Protein AF-A0A3B8SVK3-F1 (afdb_monomer_lite)

Foldseek 3Di:
DPPPPLPFAQALPHGPTHSAVHDPVVLVVQDQDDQPCVVVWRKGWRQDPQCVVLLVVCVVPVDLSSLLSVLVVVVVVDDPQAQEEAAAPPDPSSVSNQVSNCVVPVSHYYDPDDDPPGWYWYWAFPVNPDPPRTIIMITID

Secondary structure (DSSP, 8-state):
--------EE-TTT--EESSSS-HHHHHT---------TTT-EEEE--HHHHHHHHHHHHH--GGGTHHHHHHHGGGS-TT--EEE--TT-HHHHHHHHHHHHH-TT-EEESS--TTS-EEEEEEESTT-TTS-EEEEEE-

Radius of gyration: 16.01 Å; chains: 1; bounding box: 40×37×44 Å

Structure (mmCIF, N/CA/C/O backbone):
data_AF-A0A3B8SVK3-F1
#
_entry.id   AF-A0A3B8SVK3-F1
#
loop_
_atom_site.group_PDB
_atom_site.id
_atom_site.type_symbol
_atom_site.label_atom_id
_atom_site.label_alt_id
_atom_site.label_comp_id
_atom_site.label_asym_id
_atom_site.label_entity_id
_atom_site.label_seq_id
_atom_site.pdbx_PDB_ins_code
_atom_site.Cartn_x
_atom_site.Cartn_y
_atom_site.Cartn_z
_atom_site.occupancy
_atom_site.B_iso_or_equiv
_atom_site.auth_seq_id
_atom_site.auth_comp_id
_atom_site.auth_asym_id
_atom_site.auth_atom_id
_atom_site.pdbx_PDB_model_num
ATOM 1 N N . MET A 1 1 ? -20.249 -19.996 25.281 1.00 35.72 1 MET A N 1
ATOM 2 C CA . MET A 1 1 ? -20.249 -19.170 24.050 1.00 35.72 1 MET A CA 1
ATOM 3 C C . MET A 1 1 ? -19.243 -18.038 24.219 1.00 35.72 1 MET A C 1
ATOM 5 O O . MET A 1 1 ? -19.399 -17.254 25.145 1.00 35.72 1 MET A O 1
ATOM 9 N N . LYS A 1 2 ? -18.183 -17.968 23.399 1.00 35.00 2 LYS A N 1
ATOM 10 C CA . LYS A 1 2 ? -17.253 -16.824 23.416 1.00 35.00 2 LYS A CA 1
ATOM 11 C C . LYS A 1 2 ? -17.974 -15.622 22.805 1.00 35.00 2 LYS A C 1
ATOM 13 O O . LYS A 1 2 ? -18.228 -15.614 21.606 1.00 35.00 2 LYS A O 1
ATOM 18 N N . VAL A 1 3 ? -18.318 -14.633 23.628 1.00 36.94 3 VAL A N 1
ATOM 19 C CA . VAL A 1 3 ? -18.827 -13.338 23.164 1.00 36.94 3 VAL A CA 1
ATOM 20 C C . VAL A 1 3 ? -17.690 -12.656 22.411 1.00 36.94 3 VAL A C 1
ATOM 22 O O . VAL A 1 3 ? -16.780 -12.089 23.011 1.00 36.94 3 VAL A O 1
ATOM 25 N N . THR A 1 4 ? -17.695 -12.751 21.084 1.00 40.62 4 THR A N 1
ATOM 26 C CA . THR A 1 4 ? -16.833 -11.915 20.254 1.00 40.62 4 THR A CA 1
ATOM 27 C C . THR A 1 4 ? -17.388 -10.502 20.385 1.00 40.62 4 THR A C 1
ATOM 29 O O . THR A 1 4 ? -18.374 -10.163 19.735 1.00 40.62 4 THR A O 1
ATOM 32 N N . LYS A 1 5 ? -16.815 -9.679 21.276 1.00 41.06 5 LYS A N 1
ATOM 33 C CA . LYS A 1 5 ? -17.035 -8.230 21.227 1.00 41.06 5 LYS A CA 1
ATOM 34 C C . LYS A 1 5 ? -16.585 -7.792 19.842 1.00 41.06 5 LYS A C 1
ATOM 36 O O . LYS A 1 5 ? -15.394 -7.720 19.553 1.00 41.06 5 LYS A O 1
ATOM 41 N N . LEU A 1 6 ? -17.546 -7.575 18.959 1.00 48.44 6 LEU A N 1
ATOM 42 C CA . LEU A 1 6 ? -17.307 -6.979 17.661 1.00 48.44 6 LEU A CA 1
ATOM 43 C C . LEU A 1 6 ? -17.125 -5.501 17.952 1.00 48.44 6 LEU A C 1
ATOM 45 O O . LEU A 1 6 ? -18.092 -4.748 17.936 1.00 48.44 6 LEU A O 1
ATOM 49 N N . TYR A 1 7 ? -15.904 -5.134 18.341 1.00 58.00 7 TYR A N 1
ATOM 50 C CA . TYR A 1 7 ? -15.512 -3.748 18.531 1.00 58.00 7 TYR A CA 1
ATOM 51 C C . TYR A 1 7 ? -15.813 -3.020 17.224 1.00 58.00 7 TYR A C 1
ATOM 53 O O . TYR A 1 7 ? -15.171 -3.246 16.199 1.00 58.00 7 TYR A O 1
ATOM 61 N N . SER A 1 8 ? -16.895 -2.253 17.245 1.00 69.56 8 SER A N 1
ATOM 62 C CA . SER A 1 8 ? -17.281 -1.388 16.153 1.00 69.56 8 SER A CA 1
ATOM 63 C C . SER A 1 8 ? -16.609 -0.046 16.380 1.00 69.56 8 SER A C 1
ATOM 65 O O . SER A 1 8 ? -16.847 0.596 17.402 1.00 69.56 8 SER A O 1
ATOM 67 N N . GLU A 1 9 ? -15.775 0.357 15.439 1.00 77.06 9 GLU A N 1
ATOM 68 C CA . GLU A 1 9 ? -15.104 1.650 15.428 1.00 77.06 9 GLU A CA 1
ATOM 69 C C . GLU A 1 9 ? -15.759 2.530 14.350 1.00 77.06 9 GLU A C 1
ATOM 71 O O . GLU A 1 9 ? -16.324 2.013 13.377 1.00 77.06 9 GLU A O 1
ATOM 76 N N . PRO A 1 10 ? -15.764 3.861 14.514 1.00 83.44 10 PRO A N 1
ATOM 77 C CA . PRO A 1 10 ? -16.239 4.744 13.462 1.00 83.44 10 PRO A CA 1
ATOM 78 C C . PRO A 1 10 ? -15.304 4.671 12.249 1.00 83.44 10 PRO A C 1
ATOM 80 O O . PRO A 1 10 ? -14.081 4.627 12.378 1.00 83.44 10 PRO A O 1
ATOM 83 N N . CYS A 1 11 ? -15.885 4.670 11.050 1.00 87.00 11 CYS A N 1
ATOM 84 C CA . CYS A 1 11 ? -15.143 4.783 9.799 1.00 87.00 11 CYS A CA 1
ATOM 85 C C . CYS A 1 11 ? -14.317 6.069 9.816 1.00 87.00 11 CYS A C 1
ATOM 87 O O . CYS A 1 11 ? -14.882 7.144 10.015 1.00 87.00 11 CYS A O 1
ATOM 89 N N . ILE A 1 12 ? -13.019 5.986 9.521 1.00 85.88 12 ILE A N 1
ATOM 90 C CA . ILE A 1 12 ? -12.140 7.164 9.593 1.00 85.88 12 ILE A CA 1
ATOM 91 C C . ILE A 1 12 ? -12.567 8.303 8.649 1.00 85.88 12 ILE A C 1
ATOM 93 O O . ILE A 1 12 ? -12.317 9.462 8.955 1.00 85.88 12 ILE A O 1
ATOM 97 N N . GLN A 1 13 ? -13.263 7.983 7.548 1.00 85.50 13 GLN A N 1
ATOM 98 C CA . GLN A 1 13 ? -13.696 8.960 6.543 1.00 85.50 13 GLN A CA 1
ATOM 99 C C . GLN A 1 13 ? -15.088 9.546 6.821 1.00 85.50 13 GLN A C 1
ATOM 101 O O . GLN A 1 13 ? -15.297 10.739 6.643 1.00 85.50 13 GLN A O 1
ATOM 106 N N . CYS A 1 14 ? -16.070 8.713 7.182 1.00 88.19 14 CYS A N 1
ATOM 107 C CA . CYS A 1 14 ? -17.482 9.126 7.258 1.00 88.19 14 CYS A CA 1
ATOM 108 C C . CYS A 1 14 ? -18.129 8.909 8.627 1.00 88.19 14 CYS A C 1
ATOM 110 O O . CYS A 1 14 ? -19.331 9.105 8.762 1.00 88.19 14 CYS A O 1
ATOM 112 N N . GLN A 1 15 ? -17.362 8.456 9.622 1.00 87.19 15 GLN A N 1
ATOM 113 C CA . GLN A 1 15 ? -17.789 8.211 11.006 1.00 87.19 15 GLN A CA 1
ATOM 114 C C . GLN A 1 15 ? -18.890 7.150 11.201 1.00 87.19 15 GLN A C 1
ATOM 116 O O . GLN A 1 15 ? -19.206 6.799 12.335 1.00 87.19 15 GLN A O 1
ATOM 121 N N . ASN A 1 16 ? -19.419 6.552 10.127 1.00 87.06 16 ASN A N 1
ATOM 122 C CA . ASN A 1 16 ? -20.363 5.436 10.219 1.00 87.06 16 ASN A CA 1
ATOM 123 C C . ASN A 1 16 ? -19.766 4.263 11.001 1.00 87.06 16 ASN A C 1
ATOM 125 O O . ASN A 1 16 ? -18.615 3.890 10.778 1.00 87.06 16 ASN A O 1
ATOM 129 N N . THR A 1 17 ? -20.571 3.637 11.857 1.00 87.56 17 THR A N 1
ATOM 130 C CA . THR A 1 17 ? -20.180 2.470 12.654 1.00 87.56 17 THR A CA 1
ATOM 131 C C . THR A 1 17 ? -19.783 1.294 11.758 1.00 87.56 17 THR A C 1
ATOM 133 O O . THR A 1 17 ? -20.552 0.851 10.905 1.00 87.56 17 THR A O 1
ATOM 136 N N . THR A 1 18 ? -18.573 0.768 11.940 1.00 85.50 18 THR A N 1
ATOM 137 C CA . THR A 1 18 ? -18.018 -0.312 11.112 1.00 85.50 18 THR A CA 1
ATOM 138 C C . THR A 1 18 ? -17.084 -1.204 11.933 1.00 85.50 18 THR A C 1
ATOM 140 O O . THR A 1 18 ? -16.569 -0.819 12.973 1.00 85.50 18 THR A O 1
ATOM 143 N N . ARG A 1 19 ? -16.864 -2.445 11.487 1.00 84.62 19 ARG A N 1
ATOM 144 C CA . ARG A 1 19 ? -15.871 -3.365 12.088 1.00 84.62 19 ARG A CA 1
ATOM 145 C C . ARG A 1 19 ? -14.484 -3.242 11.446 1.00 84.62 19 ARG A C 1
ATOM 147 O O . ARG A 1 19 ? -13.564 -3.973 11.796 1.00 84.62 19 ARG A O 1
ATOM 154 N N . GLN A 1 20 ? -14.368 -2.384 10.438 1.00 84.38 20 GLN A N 1
ATOM 155 C CA . GLN A 1 20 ? -13.167 -2.136 9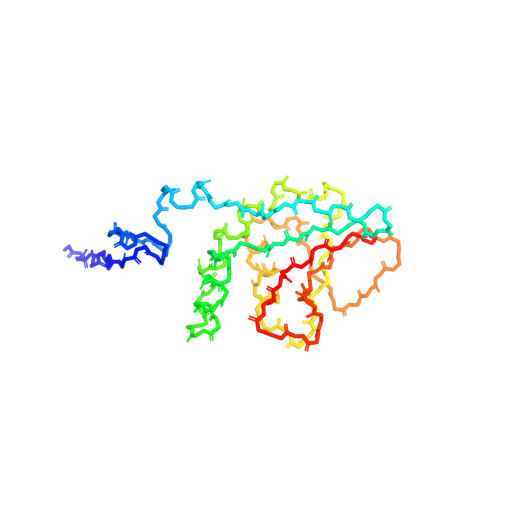.643 1.00 84.38 20 GLN A CA 1
ATOM 156 C C . GLN A 1 20 ? -12.827 -0.651 9.698 1.00 84.38 20 GLN A C 1
ATOM 158 O O . GLN A 1 20 ? -13.735 0.164 9.777 1.00 84.38 20 GLN A O 1
ATOM 163 N N . LEU A 1 21 ? -11.550 -0.300 9.547 1.00 85.88 21 LEU A N 1
ATOM 164 C CA . LEU A 1 21 ? -11.081 1.093 9.536 1.00 85.88 21 LEU A CA 1
ATOM 165 C C . LEU A 1 21 ? -11.824 1.995 8.532 1.00 85.88 21 LEU A C 1
ATOM 167 O O . LEU A 1 21 ? -12.126 3.150 8.825 1.00 85.88 21 LEU A O 1
ATOM 171 N N . LEU A 1 22 ? -12.151 1.452 7.357 1.00 87.00 22 LEU A N 1
ATOM 172 C CA . LEU A 1 22 ? -13.059 2.072 6.398 1.00 87.00 22 LEU A CA 1
ATOM 173 C C . LEU A 1 22 ? -14.324 1.234 6.281 1.00 87.00 22 LEU A C 1
ATOM 175 O O . LEU A 1 22 ? -14.256 0.012 6.138 1.00 87.00 22 LEU A O 1
ATOM 179 N N . CYS A 1 23 ? -15.483 1.889 6.280 1.00 87.62 23 CYS A N 1
ATOM 180 C CA . CYS A 1 23 ? -16.727 1.217 5.934 1.00 87.62 23 CYS A CA 1
ATOM 181 C C . CYS A 1 23 ? -16.703 0.768 4.463 1.00 87.62 23 CYS A C 1
ATOM 183 O O . CYS A 1 23 ? -15.942 1.287 3.638 1.00 87.62 23 CYS A O 1
ATOM 185 N N . HIS A 1 24 ? -17.574 -0.182 4.120 1.00 86.12 24 HIS A N 1
ATOM 186 C CA . HIS A 1 24 ? -17.648 -0.749 2.772 1.00 86.12 24 HIS A CA 1
ATOM 187 C C . HIS A 1 24 ? -17.794 0.326 1.678 1.00 86.12 24 HIS A C 1
ATOM 189 O O . HIS A 1 24 ? -17.113 0.263 0.654 1.00 86.12 24 HIS A O 1
ATOM 195 N N . LEU A 1 25 ? -18.620 1.352 1.921 1.00 86.81 25 LEU A N 1
ATOM 196 C CA . LEU A 1 25 ? -18.836 2.448 0.975 1.00 86.81 25 LEU A CA 1
ATOM 197 C C . LEU A 1 25 ? -17.579 3.305 0.793 1.00 86.81 25 LEU A C 1
ATOM 199 O O . LEU A 1 25 ? -17.156 3.509 -0.342 1.00 86.81 25 LEU A O 1
ATOM 203 N N . CYS A 1 26 ? -16.943 3.767 1.872 1.00 86.12 26 CYS A N 1
ATOM 204 C CA . CYS A 1 26 ? -15.728 4.585 1.773 1.00 86.12 26 CYS A CA 1
ATOM 205 C C . CYS A 1 26 ? -14.568 3.815 1.139 1.00 86.12 26 CYS A C 1
ATOM 207 O O . CYS A 1 26 ? -13.825 4.374 0.343 1.00 86.12 26 CYS A O 1
ATOM 209 N N . ARG A 1 27 ? -14.449 2.511 1.411 1.00 84.56 27 ARG A N 1
ATOM 210 C CA . ARG A 1 27 ? -13.459 1.650 0.752 1.00 84.56 27 ARG A CA 1
ATOM 211 C C . ARG A 1 27 ? -13.720 1.509 -0.750 1.00 84.56 27 ARG A C 1
ATOM 213 O O . ARG A 1 27 ? -12.776 1.516 -1.538 1.00 84.56 27 ARG A O 1
ATOM 220 N N . ARG A 1 28 ? -14.985 1.399 -1.172 1.00 82.50 28 ARG A N 1
ATOM 221 C CA . ARG A 1 28 ? -15.346 1.332 -2.598 1.00 82.50 28 ARG A CA 1
ATOM 222 C C . ARG A 1 28 ? -14.983 2.628 -3.323 1.00 82.50 28 ARG A C 1
ATOM 224 O O . ARG A 1 28 ? -14.352 2.551 -4.377 1.00 82.50 28 ARG A O 1
ATOM 231 N N . HIS A 1 29 ? -15.306 3.768 -2.715 1.00 81.75 29 HIS A N 1
ATOM 232 C CA . HIS A 1 29 ? -15.026 5.112 -3.231 1.00 81.75 29 HIS A CA 1
ATOM 233 C C . HIS A 1 29 ? -13.598 5.595 -2.966 1.00 81.75 29 HIS A C 1
ATOM 235 O O . HIS A 1 29 ? -13.272 6.721 -3.326 1.00 81.75 29 HIS A O 1
ATOM 241 N N . LEU A 1 30 ? -12.738 4.768 -2.359 1.00 80.62 30 LEU A N 1
ATOM 242 C CA . LEU A 1 30 ? -11.331 5.097 -2.198 1.00 80.62 30 LEU A CA 1
ATOM 243 C C . LEU A 1 30 ? -10.701 5.219 -3.589 1.00 80.62 30 LEU A C 1
ATOM 245 O O . LEU A 1 30 ? -10.451 4.215 -4.264 1.00 80.62 30 LEU A O 1
ATOM 249 N N . GLN A 1 31 ? -10.500 6.464 -4.010 1.00 71.19 31 GLN A N 1
ATOM 250 C CA . GLN A 1 31 ? -9.819 6.821 -5.244 1.00 71.19 31 GLN A CA 1
ATOM 251 C C . GLN A 1 31 ? -8.327 6.915 -4.966 1.00 71.19 31 GLN A C 1
ATOM 253 O O . GLN A 1 31 ? -7.871 7.828 -4.292 1.00 71.19 31 GLN A O 1
ATOM 258 N N . VAL A 1 32 ? -7.547 5.990 -5.491 1.00 65.94 32 VAL A N 1
ATOM 259 C CA . VAL A 1 32 ? -6.129 6.271 -5.717 1.00 65.94 32 VAL A CA 1
ATOM 260 C C . VAL A 1 32 ? -6.091 7.352 -6.811 1.00 65.94 32 VAL A C 1
ATOM 262 O O . VAL A 1 32 ? -6.771 7.184 -7.819 1.00 65.94 32 VAL A O 1
ATOM 265 N N . GLY A 1 33 ? -5.510 8.517 -6.491 1.00 55.41 33 GLY A N 1
ATOM 266 C CA . GLY A 1 33 ? -5.742 9.823 -7.140 1.00 55.41 33 GLY A CA 1
ATOM 267 C C . GLY A 1 33 ? -5.391 9.921 -8.637 1.00 55.41 33 GLY A C 1
ATOM 268 O O . GLY A 1 33 ? -5.094 8.908 -9.265 1.00 55.41 33 GLY A O 1
ATOM 269 N N . PRO A 1 34 ? -5.462 11.129 -9.236 1.00 42.31 34 PRO A N 1
ATOM 270 C CA . PRO A 1 34 ? -5.326 11.304 -10.678 1.00 42.31 34 PRO A CA 1
ATOM 271 C C . PRO A 1 34 ? -3.954 10.808 -11.134 1.00 42.31 34 PRO A C 1
ATOM 273 O O . PRO A 1 34 ? -2.917 11.213 -10.611 1.00 42.31 34 PRO A O 1
ATOM 276 N N . PHE A 1 35 ? -3.966 9.891 -12.096 1.00 47.56 35 PHE A N 1
ATOM 277 C CA . PHE A 1 35 ? -2.765 9.343 -12.699 1.00 47.56 35 PHE A CA 1
ATOM 278 C C . PHE A 1 35 ? -2.088 10.426 -13.545 1.00 47.56 35 PHE A C 1
ATOM 280 O O . PHE A 1 35 ? -2.297 10.485 -14.753 1.00 47.56 35 PHE A O 1
ATOM 287 N N . GLU A 1 36 ? -1.267 11.287 -12.948 1.00 39.28 36 GLU A N 1
ATOM 288 C CA . GLU A 1 36 ? -0.223 11.943 -13.732 1.00 39.28 36 GLU A CA 1
ATOM 289 C C . GLU A 1 36 ? 0.851 10.900 -14.011 1.00 39.28 36 GLU A C 1
ATOM 291 O O . GLU A 1 36 ? 1.840 10.773 -13.292 1.00 39.28 36 GLU A O 1
ATOM 296 N N . ILE A 1 37 ? 0.624 10.127 -15.074 1.00 43.22 37 ILE A N 1
ATOM 297 C CA . ILE A 1 37 ? 1.717 9.469 -15.773 1.00 43.22 37 ILE A CA 1
ATOM 298 C C . ILE A 1 37 ? 2.558 10.619 -16.310 1.00 43.22 37 ILE A C 1
ATOM 300 O O . ILE A 1 37 ? 2.261 11.177 -17.366 1.00 43.22 37 ILE A O 1
ATOM 304 N N . ASN A 1 38 ? 3.580 11.021 -15.560 1.00 40.06 38 ASN A N 1
ATOM 305 C CA . ASN A 1 38 ? 4.598 11.867 -16.142 1.00 40.06 38 ASN A CA 1
ATOM 306 C C . ASN A 1 38 ? 5.188 11.065 -17.308 1.00 40.06 38 ASN A C 1
ATOM 308 O O . ASN A 1 38 ? 5.757 9.988 -17.113 1.00 40.06 38 ASN A O 1
ATOM 312 N N . SER A 1 39 ? 5.005 11.578 -18.522 1.00 40.47 39 SER A N 1
ATOM 313 C CA . SER A 1 39 ? 5.425 10.959 -19.780 1.00 40.47 39 SER A CA 1
ATOM 314 C C . SER A 1 39 ? 6.938 10.727 -19.876 1.00 40.47 39 SER A C 1
ATOM 316 O O . SER A 1 39 ? 7.398 10.128 -20.843 1.00 40.47 39 SER A O 1
ATOM 318 N N . LEU A 1 40 ? 7.711 11.185 -18.886 1.00 46.56 40 LEU A N 1
ATOM 319 C CA . LEU A 1 40 ? 9.151 10.978 -18.770 1.00 46.56 40 LEU A CA 1
ATOM 320 C C . LEU A 1 40 ? 9.562 9.921 -17.720 1.00 46.56 40 LEU A C 1
ATOM 322 O O . LEU A 1 40 ? 10.722 9.520 -17.747 1.00 46.56 40 LEU A O 1
ATOM 326 N N . THR A 1 41 ? 8.684 9.467 -16.803 1.00 47.28 41 THR A N 1
ATOM 327 C CA . THR A 1 41 ? 9.111 8.657 -15.628 1.00 47.28 41 THR A CA 1
ATOM 328 C C . THR A 1 41 ? 8.171 7.540 -15.130 1.00 47.28 41 THR A C 1
ATOM 330 O O . THR A 1 41 ? 8.417 7.018 -14.048 1.00 47.28 41 THR A O 1
ATOM 333 N N . GLU A 1 42 ? 7.135 7.129 -15.877 1.00 54.19 42 GLU A N 1
ATOM 334 C CA . GLU A 1 42 ? 6.245 5.992 -15.518 1.00 54.19 42 GLU A CA 1
ATOM 335 C C . GLU A 1 42 ? 5.816 5.962 -14.026 1.00 54.19 42 GLU A C 1
ATOM 337 O O . GLU A 1 42 ? 5.910 4.942 -13.340 1.00 54.19 42 GLU A O 1
ATOM 342 N N . ALA A 1 43 ? 5.384 7.111 -13.499 1.00 55.69 43 ALA A N 1
ATOM 343 C CA . ALA A 1 43 ? 5.054 7.277 -12.085 1.00 55.69 43 ALA A CA 1
ATOM 344 C C . ALA A 1 43 ? 3.528 7.290 -11.832 1.00 55.69 43 ALA A C 1
ATOM 346 O O . ALA A 1 43 ? 2.788 7.897 -12.606 1.00 55.69 43 ALA A O 1
ATOM 347 N N . TRP A 1 44 ? 3.040 6.678 -10.742 1.00 60.97 44 TRP A N 1
ATOM 348 C CA . TRP A 1 44 ? 1.653 6.833 -10.259 1.00 60.97 44 TRP A CA 1
ATOM 349 C C . TRP A 1 44 ? 1.598 7.479 -8.880 1.00 60.97 44 TRP A C 1
ATOM 351 O O . TRP A 1 44 ? 2.206 6.984 -7.934 1.00 60.97 44 TRP A O 1
ATOM 361 N N . PHE A 1 45 ? 0.794 8.531 -8.744 1.00 61.34 45 PHE A N 1
ATOM 362 C CA . PHE A 1 45 ? 0.641 9.294 -7.509 1.00 61.34 45 PHE A CA 1
ATOM 363 C C . PHE A 1 45 ? -0.610 8.875 -6.716 1.00 61.34 4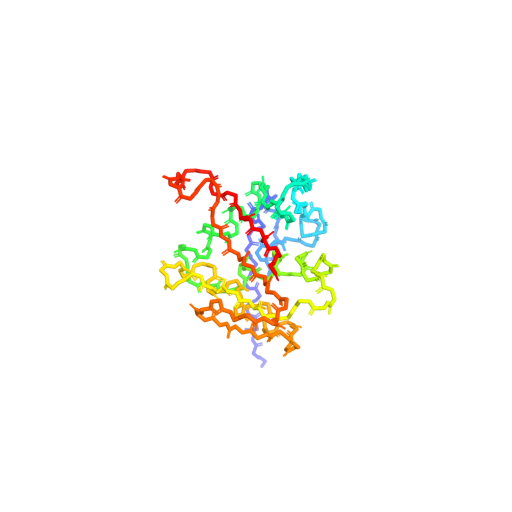5 PHE A C 1
ATOM 365 O O . PHE A 1 45 ? -1.727 8.857 -7.228 1.00 61.34 45 PHE A O 1
ATOM 372 N N . LEU A 1 46 ? -0.446 8.576 -5.426 1.00 68.00 46 LEU A N 1
ATOM 373 C CA . LEU A 1 46 ? -1.518 8.239 -4.487 1.00 68.00 46 LEU A CA 1
ATOM 374 C C . LEU A 1 46 ? -1.740 9.434 -3.546 1.00 68.00 46 LEU A C 1
ATOM 376 O O . LEU A 1 46 ? -1.150 9.510 -2.470 1.00 68.00 46 LEU A O 1
ATOM 380 N N . GLY A 1 47 ? -2.550 10.398 -3.988 1.00 61.31 47 GLY A N 1
ATOM 381 C CA . GLY A 1 47 ? -2.688 11.711 -3.338 1.00 61.31 47 GLY A CA 1
ATOM 382 C C . GLY A 1 47 ? -4.076 12.043 -2.783 1.00 61.31 47 GLY A C 1
ATOM 383 O O . GLY A 1 47 ? -4.459 13.206 -2.819 1.00 61.31 47 GLY A O 1
ATOM 384 N N . ASN A 1 48 ? -4.868 11.068 -2.315 1.00 72.94 48 ASN A N 1
ATOM 385 C CA . ASN A 1 48 ? -6.177 11.371 -1.713 1.00 72.94 48 ASN A CA 1
ATOM 386 C C . ASN A 1 48 ? -6.102 11.483 -0.175 1.00 72.94 48 ASN A C 1
ATOM 388 O O . ASN A 1 48 ? -5.287 10.829 0.479 1.00 72.94 48 ASN A O 1
ATOM 392 N N . GLU A 1 49 ? -6.978 12.296 0.422 1.00 75.56 49 GLU A N 1
ATOM 393 C CA . GLU A 1 49 ? -6.977 12.559 1.869 1.00 75.56 49 GLU A CA 1
ATOM 394 C C . GLU A 1 49 ? -7.167 11.281 2.706 1.00 75.56 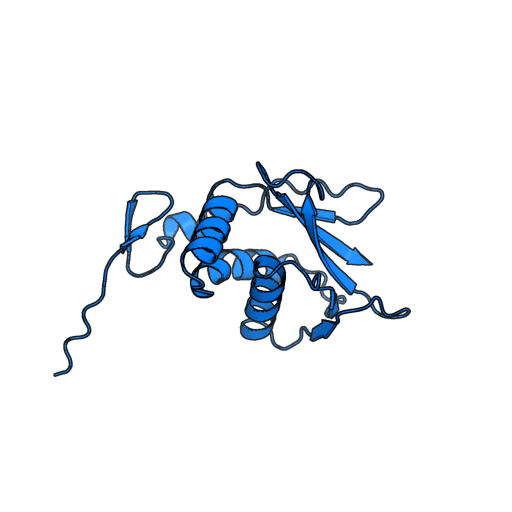49 GLU A C 1
ATOM 396 O O . GLU A 1 49 ? -6.522 11.097 3.737 1.00 75.56 49 GLU A O 1
ATOM 401 N N . THR A 1 50 ? -7.999 10.348 2.244 1.00 80.62 50 THR A N 1
ATOM 402 C CA . THR A 1 50 ? -8.264 9.096 2.961 1.00 80.62 50 THR A CA 1
ATOM 403 C C . THR A 1 50 ? -7.025 8.195 3.040 1.00 80.62 50 THR A C 1
ATOM 405 O O . THR A 1 50 ? -6.784 7.585 4.077 1.00 80.62 50 THR A O 1
ATOM 408 N N . ILE A 1 51 ? -6.202 8.119 1.988 1.00 79.75 51 ILE A N 1
ATOM 409 C CA . ILE A 1 51 ? -4.915 7.400 1.976 1.00 79.75 51 ILE A CA 1
ATOM 410 C C . ILE A 1 51 ? -3.985 8.017 3.016 1.00 79.75 51 ILE A C 1
ATOM 412 O O . ILE A 1 51 ? -3.386 7.290 3.806 1.00 79.75 51 ILE A O 1
ATOM 416 N N . MET A 1 52 ? -3.947 9.347 3.098 1.00 79.12 52 MET A N 1
ATOM 417 C CA . MET A 1 52 ? -3.167 10.047 4.118 1.00 79.12 52 MET A CA 1
ATOM 418 C C . MET A 1 52 ? -3.645 9.733 5.530 1.00 79.12 52 MET A C 1
ATOM 420 O O . MET A 1 52 ? -2.827 9.500 6.418 1.00 79.12 52 MET A O 1
ATOM 424 N N . GLN A 1 53 ? -4.957 9.687 5.755 1.00 82.06 53 GLN A N 1
ATOM 425 C CA . GLN A 1 53 ? -5.523 9.310 7.050 1.00 82.06 53 GLN A CA 1
ATOM 426 C C . GLN A 1 53 ? -5.205 7.851 7.414 1.00 82.06 53 GLN A C 1
ATOM 428 O O . GLN A 1 53 ? -4.892 7.571 8.570 1.00 82.06 53 GLN A O 1
ATOM 433 N N . LEU A 1 54 ? -5.224 6.931 6.443 1.00 86.06 54 LEU A N 1
ATOM 434 C CA . LEU A 1 54 ? -4.842 5.529 6.642 1.00 86.06 54 LEU A CA 1
ATOM 435 C C . LEU A 1 54 ? -3.356 5.382 6.998 1.00 86.06 54 LEU A C 1
ATOM 437 O O . LEU A 1 54 ? -3.031 4.662 7.943 1.00 86.06 54 LEU A O 1
ATOM 441 N N . ILE A 1 55 ? -2.467 6.090 6.293 1.00 82.69 55 ILE A N 1
ATOM 442 C CA . ILE A 1 55 ? -1.025 6.112 6.588 1.00 82.69 55 ILE A CA 1
ATOM 443 C C . ILE A 1 55 ? -0.784 6.709 7.978 1.00 82.69 55 ILE A C 1
ATOM 445 O O . ILE A 1 55 ? -0.127 6.085 8.801 1.00 82.69 55 ILE A O 1
ATOM 449 N N . ARG A 1 56 ? -1.402 7.853 8.302 1.00 83.12 56 ARG A N 1
ATOM 450 C CA . ARG A 1 56 ? -1.301 8.469 9.639 1.00 83.12 56 ARG A CA 1
ATOM 451 C C . ARG A 1 56 ? -1.828 7.554 10.744 1.00 83.12 56 ARG A C 1
ATOM 453 O O . ARG A 1 56 ? -1.287 7.546 11.848 1.00 83.12 56 ARG A O 1
ATOM 460 N N . HIS A 1 57 ? -2.887 6.789 10.479 1.00 86.50 57 HIS A N 1
ATOM 461 C CA . HIS A 1 57 ? -3.390 5.808 11.436 1.00 86.50 57 HIS A CA 1
ATOM 462 C C . HIS A 1 57 ? -2.379 4.680 11.657 1.00 86.50 57 HIS A C 1
ATOM 464 O O . HIS A 1 57 ? -2.160 4.282 12.802 1.00 86.50 57 HIS A O 1
ATOM 470 N N . TYR A 1 58 ? -1.744 4.185 10.591 1.00 87.88 58 TYR A N 1
ATOM 471 C CA . TYR A 1 58 ? -0.643 3.232 10.706 1.00 87.88 58 TYR A CA 1
ATOM 472 C C . TYR A 1 58 ? 0.518 3.824 11.515 1.00 87.88 58 TYR A C 1
ATOM 474 O O . TYR A 1 58 ? 0.904 3.219 12.509 1.00 87.88 58 TYR A O 1
ATOM 482 N N . ASP A 1 59 ? 0.988 5.027 11.181 1.00 84.12 59 ASP A N 1
ATOM 483 C CA . ASP A 1 59 ? 2.095 5.692 11.882 1.00 84.12 59 ASP A CA 1
ATOM 484 C C . ASP A 1 59 ? 1.814 5.845 13.388 1.00 84.12 59 ASP A C 1
ATOM 486 O O . ASP A 1 59 ? 2.704 5.675 14.218 1.00 84.12 59 ASP A O 1
ATOM 490 N N . ARG A 1 60 ? 0.555 6.111 13.768 1.00 84.12 60 ARG A N 1
ATOM 491 C CA . ARG A 1 60 ? 0.146 6.237 15.177 1.00 84.12 60 ARG A CA 1
ATOM 492 C C . ARG A 1 60 ? -0.002 4.916 15.925 1.00 84.12 60 ARG A C 1
ATOM 494 O O . ARG A 1 60 ? 0.120 4.912 17.146 1.00 84.12 60 ARG A O 1
ATOM 501 N N . THR A 1 61 ? -0.379 3.836 15.247 1.00 87.25 61 THR A N 1
ATOM 502 C CA . THR A 1 61 ? -0.844 2.600 15.912 1.00 87.25 61 THR A CA 1
ATOM 503 C C . THR A 1 61 ? 0.015 1.375 15.615 1.00 87.25 61 THR A C 1
ATOM 505 O O . THR A 1 61 ? -0.147 0.348 16.270 1.00 87.25 61 THR A O 1
ATOM 508 N N . GLY A 1 62 ? 0.875 1.439 14.598 1.00 84.31 62 GLY A N 1
ATOM 509 C CA . GLY A 1 62 ? 1.609 0.301 14.041 1.00 84.31 62 GLY A CA 1
ATOM 510 C C . GLY A 1 62 ? 0.720 -0.755 13.368 1.00 84.31 62 GLY A C 1
ATOM 511 O O . GLY A 1 62 ? 1.200 -1.816 12.965 1.00 84.31 62 GLY A O 1
ATOM 512 N N . GLN A 1 63 ? -0.592 -0.525 13.248 1.00 86.75 63 GLN A N 1
ATOM 513 C CA . GLN A 1 63 ? -1.524 -1.549 12.786 1.00 86.75 63 GLN A CA 1
ATOM 514 C C . GLN A 1 63 ? -1.545 -1.651 11.257 1.00 86.75 63 GLN A C 1
ATOM 516 O O . GLN A 1 63 ? -2.250 -0.904 10.577 1.00 86.75 63 GLN A O 1
ATOM 521 N N . ARG A 1 64 ? -0.848 -2.655 10.703 1.00 85.50 64 ARG A N 1
ATOM 522 C CA . ARG A 1 64 ? -0.771 -2.918 9.246 1.00 85.50 64 ARG A CA 1
ATOM 523 C C . ARG A 1 64 ? -2.130 -3.044 8.541 1.00 85.50 64 ARG A C 1
ATOM 525 O O . ARG A 1 64 ? -2.237 -2.730 7.361 1.00 85.50 64 ARG A O 1
ATOM 532 N N . ARG A 1 65 ? -3.198 -3.427 9.256 1.00 86.25 65 ARG A N 1
ATOM 533 C CA . ARG A 1 65 ? -4.573 -3.490 8.710 1.00 86.25 65 ARG A CA 1
ATOM 534 C C . ARG A 1 65 ? -5.076 -2.153 8.148 1.00 86.25 65 ARG A C 1
ATOM 536 O O . ARG A 1 65 ? -5.959 -2.153 7.296 1.00 86.25 65 ARG A O 1
ATOM 543 N N . ALA A 1 66 ? -4.523 -1.026 8.603 1.00 86.75 66 ALA A N 1
ATOM 544 C CA . ALA A 1 66 ? -4.827 0.295 8.056 1.00 86.75 66 ALA A CA 1
ATOM 545 C C . ALA A 1 66 ? -4.312 0.472 6.617 1.00 86.75 66 ALA A C 1
ATOM 547 O O . ALA A 1 66 ? -4.863 1.264 5.863 1.00 86.75 66 ALA A O 1
ATOM 548 N N . LEU A 1 67 ? -3.309 -0.302 6.199 1.00 87.75 67 LEU A N 1
ATOM 549 C CA . LEU A 1 67 ? -2.706 -0.215 4.867 1.00 87.75 67 LEU A CA 1
ATOM 550 C C . LEU A 1 67 ? -3.421 -1.099 3.835 1.00 87.75 67 LEU A C 1
ATOM 552 O O . LEU A 1 67 ? -3.368 -0.830 2.637 1.00 87.75 67 LEU A O 1
ATOM 556 N N . SER A 1 68 ? -4.146 -2.131 4.280 1.00 89.31 68 SER A N 1
ATOM 557 C CA . SER A 1 68 ? -4.840 -3.085 3.402 1.00 89.31 68 SER A CA 1
ATOM 558 C C . SER A 1 68 ? -5.813 -2.443 2.395 1.00 89.31 68 SER A C 1
ATOM 560 O O . SER A 1 68 ? -5.824 -2.883 1.244 1.00 89.31 68 SER A O 1
ATOM 562 N N . PRO A 1 69 ? -6.605 -1.405 2.746 1.00 86.50 69 PRO A N 1
ATOM 563 C CA . PRO A 1 69 ? -7.467 -0.734 1.773 1.00 86.50 69 PRO A CA 1
ATOM 564 C C . PRO A 1 69 ? -6.682 -0.068 0.637 1.00 86.50 69 PRO A C 1
ATOM 566 O O . PRO A 1 69 ? -7.165 -0.041 -0.492 1.00 86.50 69 PRO A O 1
ATOM 569 N N . ILE A 1 70 ? -5.479 0.436 0.930 1.00 85.50 70 ILE A N 1
ATOM 570 C CA . ILE A 1 70 ? -4.582 1.046 -0.056 1.00 85.50 70 ILE A CA 1
ATOM 571 C C . ILE A 1 70 ? -4.067 -0.047 -1.000 1.00 85.50 70 ILE A C 1
ATOM 573 O O . ILE A 1 70 ? -4.229 0.047 -2.214 1.00 85.50 70 ILE A O 1
ATOM 577 N N . VAL A 1 71 ? -3.530 -1.135 -0.439 1.00 85.81 71 VAL A N 1
ATOM 578 C CA . VAL A 1 71 ? -2.957 -2.263 -1.194 1.00 85.81 71 VAL A CA 1
ATOM 579 C C . VAL A 1 71 ? -3.944 -2.872 -2.186 1.00 85.81 71 VAL A C 1
ATOM 581 O O . VAL A 1 71 ? -3.607 -3.089 -3.346 1.00 85.81 71 VAL A O 1
ATOM 584 N N . GLN A 1 72 ? -5.188 -3.087 -1.770 1.00 85.50 72 GLN A N 1
ATOM 585 C CA . GLN A 1 72 ? -6.216 -3.671 -2.638 1.00 85.50 72 GLN A CA 1
ATOM 586 C C . GLN A 1 72 ? -6.590 -2.787 -3.829 1.00 85.50 72 GLN A C 1
ATOM 588 O O . GLN A 1 72 ? -7.139 -3.288 -4.808 1.00 85.50 72 GLN A O 1
ATOM 593 N N . LYS A 1 73 ? -6.330 -1.478 -3.744 1.00 80.50 73 LYS A N 1
ATOM 594 C CA . LYS A 1 73 ? -6.503 -0.549 -4.863 1.00 80.50 73 LYS A CA 1
ATOM 595 C C . LYS A 1 73 ? -5.257 -0.471 -5.739 1.00 80.50 73 LYS A C 1
ATOM 597 O O . LYS A 1 73 ? -5.403 -0.296 -6.940 1.00 80.50 73 LYS A O 1
ATOM 602 N N . ILE A 1 74 ? -4.069 -0.631 -5.154 1.00 78.94 74 ILE A N 1
ATOM 603 C CA . ILE A 1 74 ? -2.794 -0.612 -5.880 1.00 78.94 74 ILE A CA 1
ATOM 604 C C . ILE A 1 74 ? -2.625 -1.868 -6.737 1.00 78.94 74 ILE A C 1
ATOM 606 O O . ILE A 1 74 ? -2.323 -1.732 -7.914 1.00 78.94 74 ILE A O 1
ATOM 610 N N . ILE A 1 75 ? -2.837 -3.072 -6.184 1.00 80.75 75 ILE A N 1
ATOM 611 C CA . ILE A 1 75 ? -2.535 -4.349 -6.867 1.00 80.75 75 ILE A CA 1
ATOM 612 C C . ILE A 1 75 ? -3.088 -4.421 -8.303 1.00 80.75 75 ILE A C 1
ATOM 614 O O . ILE A 1 75 ? -2.320 -4.749 -9.205 1.00 80.75 75 ILE A O 1
ATOM 618 N N . PRO A 1 76 ? -4.366 -4.079 -8.572 1.00 78.25 76 PRO A N 1
ATOM 619 C CA . PRO A 1 76 ? -4.916 -4.138 -9.928 1.00 78.25 76 PRO A CA 1
ATOM 620 C C . PRO A 1 76 ? -4.279 -3.158 -10.920 1.00 78.25 76 PRO A C 1
ATOM 622 O O . PRO A 1 76 ? -4.413 -3.352 -12.126 1.00 78.25 76 PRO A O 1
ATOM 625 N N . LEU A 1 77 ? -3.642 -2.096 -10.425 1.00 74.50 77 LEU A N 1
ATOM 626 C CA . LEU A 1 77 ? -2.982 -1.080 -11.241 1.00 74.50 77 LEU A CA 1
ATOM 627 C C . LEU A 1 77 ? -1.550 -1.476 -11.594 1.00 74.50 77 LEU A C 1
ATOM 629 O O . LEU A 1 77 ? -1.009 -0.946 -12.554 1.00 74.50 77 LEU A O 1
ATOM 633 N N . LEU A 1 78 ? -0.949 -2.407 -10.847 1.00 74.56 78 LEU A N 1
ATOM 634 C CA . LEU A 1 78 ? 0.450 -2.780 -11.007 1.00 74.56 78 LEU A CA 1
ATOM 635 C C . LEU A 1 78 ? 0.756 -3.352 -12.397 1.00 74.56 78 LEU A C 1
ATOM 637 O O . LEU A 1 78 ? -0.061 -4.073 -12.983 1.00 74.56 78 LEU A O 1
ATOM 641 N N . PRO A 1 79 ? 1.971 -3.115 -12.922 1.00 70.88 79 PRO A N 1
ATOM 642 C CA . PRO A 1 79 ? 2.386 -3.725 -14.171 1.00 70.88 79 PRO A CA 1
ATOM 643 C 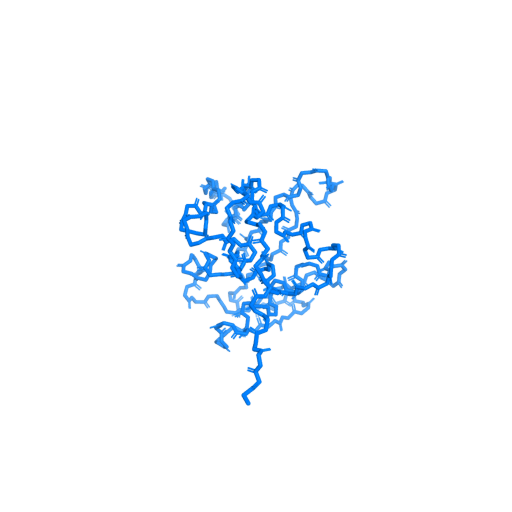C . PRO A 1 79 ? 2.495 -5.235 -13.973 1.00 70.88 79 PRO A C 1
ATOM 645 O O . PRO A 1 79 ? 3.236 -5.705 -13.116 1.00 70.88 79 PRO A O 1
ATOM 648 N N . ARG A 1 80 ? 1.847 -6.023 -14.835 1.00 72.69 80 ARG A N 1
ATOM 649 C CA . ARG A 1 80 ? 1.851 -7.500 -14.736 1.00 72.69 80 ARG A CA 1
ATOM 650 C C . ARG A 1 80 ? 3.251 -8.135 -14.739 1.00 72.69 80 ARG A C 1
ATOM 652 O O . ARG A 1 80 ? 3.419 -9.258 -14.264 1.00 72.69 80 ARG A O 1
ATOM 659 N N . GLN A 1 81 ? 4.226 -7.445 -15.332 1.00 71.19 81 GLN A N 1
ATOM 660 C CA . GLN A 1 81 ? 5.598 -7.921 -15.523 1.00 71.19 81 GLN A CA 1
ATOM 661 C C . GLN A 1 81 ? 6.555 -7.481 -14.407 1.00 71.19 81 GLN A C 1
ATOM 663 O O . GLN A 1 81 ? 7.583 -8.124 -14.212 1.00 71.19 81 GLN A O 1
ATOM 668 N N . ALA A 1 82 ? 6.238 -6.405 -13.683 1.00 72.00 82 ALA A N 1
ATOM 669 C CA . ALA A 1 82 ? 7.083 -5.898 -12.612 1.00 72.00 82 ALA A CA 1
ATOM 670 C C . ALA A 1 82 ? 6.601 -6.498 -11.289 1.00 72.00 82 ALA A C 1
ATOM 672 O O . ALA A 1 82 ? 5.470 -6.277 -10.874 1.00 72.00 82 ALA A O 1
ATOM 673 N N . ARG A 1 83 ? 7.445 -7.310 -10.650 1.00 80.00 83 ARG A N 1
ATOM 674 C CA . ARG A 1 83 ? 7.093 -8.016 -9.402 1.00 80.00 83 ARG A CA 1
ATOM 675 C C . ARG A 1 83 ? 8.064 -7.746 -8.263 1.00 80.00 83 ARG A C 1
ATOM 677 O O . ARG A 1 83 ? 7.871 -8.252 -7.166 1.00 80.00 83 ARG A O 1
ATOM 684 N N . VAL A 1 84 ? 9.117 -6.975 -8.517 1.00 80.94 84 VAL A N 1
ATOM 685 C CA . VAL A 1 84 ? 10.165 -6.693 -7.538 1.00 80.94 84 VAL A CA 1
ATOM 686 C C . VAL A 1 84 ? 9.987 -5.276 -7.019 1.00 80.94 84 VAL A C 1
ATOM 688 O O . VAL A 1 84 ? 10.136 -4.325 -7.776 1.00 80.94 84 VAL A O 1
ATOM 691 N N . TRP A 1 85 ? 9.699 -5.142 -5.732 1.00 82.50 85 TRP A N 1
ATOM 692 C CA . TRP A 1 85 ? 9.572 -3.869 -5.041 1.00 82.50 85 TRP A CA 1
ATOM 693 C C . TRP A 1 85 ? 10.909 -3.395 -4.494 1.00 82.50 85 TRP A C 1
ATOM 695 O O . TRP A 1 85 ? 11.637 -4.175 -3.883 1.00 82.50 85 TRP A O 1
ATOM 705 N N . ILE A 1 86 ? 11.197 -2.1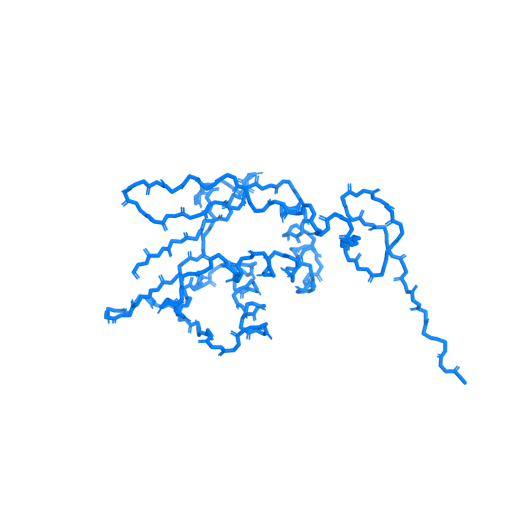10 -4.646 1.00 77.94 86 ILE A N 1
ATOM 706 C CA . ILE A 1 86 ? 12.291 -1.430 -3.963 1.00 77.94 86 ILE A CA 1
ATOM 707 C C . ILE A 1 86 ? 11.683 -0.689 -2.781 1.00 77.94 86 ILE A C 1
ATOM 709 O O . ILE A 1 86 ? 10.990 0.315 -2.955 1.00 77.94 86 ILE A O 1
ATOM 713 N N . ALA A 1 87 ? 11.914 -1.216 -1.581 1.00 68.81 87 ALA A N 1
ATOM 714 C CA . ALA A 1 87 ? 11.503 -0.563 -0.347 1.00 68.81 87 ALA A CA 1
ATOM 715 C C . ALA A 1 87 ? 12.629 0.370 0.130 1.00 68.81 87 ALA A C 1
ATOM 717 O O . ALA A 1 87 ? 13.765 -0.094 0.279 1.00 68.81 87 ALA A O 1
ATOM 718 N N . PRO A 1 88 ? 12.356 1.664 0.379 1.00 68.88 88 PRO A N 1
ATOM 719 C CA . PRO A 1 88 ? 13.327 2.544 1.017 1.00 68.88 88 PRO A CA 1
ATOM 720 C C . PRO A 1 88 ? 13.659 2.014 2.420 1.00 68.88 88 PRO A C 1
ATOM 722 O O . PRO A 1 88 ? 12.732 1.722 3.176 1.00 68.88 88 PRO A O 1
ATOM 725 N N . PRO A 1 89 ? 14.947 1.883 2.790 1.00 67.12 89 PRO A N 1
ATOM 726 C CA . PRO A 1 89 ? 15.339 1.275 4.064 1.00 67.12 89 PRO A CA 1
ATOM 727 C C . PRO A 1 89 ? 14.875 2.080 5.287 1.00 67.12 89 PRO A C 1
ATOM 729 O O . PRO A 1 89 ? 14.676 1.501 6.351 1.00 67.12 89 PRO A O 1
ATOM 732 N N . ASP A 1 90 ? 14.655 3.386 5.120 1.00 74.00 90 ASP A N 1
ATOM 733 C CA . ASP A 1 90 ? 14.398 4.317 6.223 1.00 74.00 90 ASP A CA 1
ATOM 734 C C . ASP A 1 90 ? 12.914 4.705 6.378 1.00 74.00 90 ASP A C 1
ATOM 736 O O . ASP A 1 90 ? 12.578 5.531 7.227 1.00 74.00 90 ASP A O 1
ATOM 740 N N . ASP A 1 91 ? 12.003 4.125 5.584 1.00 77.06 91 ASP A N 1
ATOM 741 C CA . ASP A 1 91 ? 10.572 4.452 5.637 1.00 77.06 91 ASP A CA 1
ATOM 742 C C . ASP A 1 91 ? 9.710 3.245 6.021 1.00 77.06 91 ASP A C 1
ATOM 744 O O . ASP A 1 91 ? 9.260 2.450 5.189 1.00 77.06 91 ASP A O 1
ATOM 748 N N . TYR A 1 92 ? 9.434 3.144 7.320 1.00 79.81 92 TYR A N 1
ATOM 749 C CA . TYR A 1 92 ? 8.649 2.063 7.915 1.00 79.81 92 TYR A CA 1
ATOM 750 C C . TYR A 1 92 ? 7.223 1.942 7.358 1.00 79.81 92 TYR A C 1
ATOM 752 O O . TYR A 1 92 ? 6.653 0.849 7.389 1.00 79.81 92 TYR A O 1
ATOM 760 N N . ALA A 1 93 ? 6.620 3.031 6.867 1.00 79.25 93 ALA A N 1
ATOM 761 C CA . ALA A 1 93 ? 5.288 2.978 6.267 1.00 79.25 93 ALA A CA 1
ATOM 762 C C . ALA A 1 93 ? 5.335 2.363 4.864 1.00 79.25 93 ALA A C 1
ATOM 764 O O . ALA A 1 93 ? 4.461 1.569 4.509 1.00 79.25 93 ALA A O 1
ATOM 765 N N . LEU A 1 94 ? 6.376 2.676 4.087 1.00 80.75 94 LEU A N 1
ATOM 766 C CA . LEU A 1 94 ? 6.588 2.103 2.757 1.00 80.75 94 LEU A CA 1
ATOM 767 C C . LEU A 1 94 ? 6.962 0.623 2.840 1.00 80.75 94 LEU A C 1
ATOM 769 O O . LEU A 1 94 ? 6.380 -0.188 2.123 1.00 80.75 94 LEU A O 1
ATOM 773 N N . ASP A 1 95 ? 7.855 0.252 3.759 1.00 83.69 95 ASP A N 1
ATOM 774 C CA . ASP A 1 95 ? 8.181 -1.153 4.025 1.00 83.69 95 ASP A CA 1
ATOM 775 C C . ASP A 1 95 ? 6.931 -1.950 4.438 1.00 83.69 95 ASP A C 1
ATOM 777 O O . ASP A 1 95 ? 6.652 -3.023 3.897 1.00 83.69 95 ASP A O 1
ATOM 781 N N . ALA A 1 96 ? 6.108 -1.397 5.332 1.00 87.19 96 ALA A N 1
ATOM 782 C CA . ALA A 1 96 ? 4.863 -2.038 5.737 1.00 87.19 96 ALA A CA 1
ATOM 783 C C . ALA A 1 96 ? 3.836 -2.138 4.601 1.00 87.19 96 ALA A C 1
ATOM 785 O O . ALA A 1 96 ? 3.121 -3.141 4.524 1.00 87.19 96 ALA A O 1
ATOM 786 N N . LEU A 1 97 ? 3.766 -1.150 3.705 1.00 85.81 97 LEU A N 1
ATOM 787 C CA . LEU A 1 97 ? 2.934 -1.208 2.500 1.00 85.81 97 LEU A CA 1
ATOM 788 C C . LEU A 1 97 ? 3.386 -2.336 1.571 1.00 85.81 97 LEU A C 1
ATOM 790 O O . LEU A 1 97 ? 2.555 -3.155 1.181 1.00 85.81 97 LEU A O 1
ATOM 794 N N . VAL A 1 98 ? 4.687 -2.433 1.282 1.00 85.38 98 VAL A N 1
ATOM 795 C CA . VAL A 1 98 ? 5.257 -3.496 0.438 1.00 85.38 98 VAL A CA 1
ATOM 796 C C . VAL A 1 98 ? 5.020 -4.877 1.053 1.00 85.38 98 VAL A C 1
ATOM 798 O O . VAL A 1 98 ? 4.539 -5.778 0.368 1.00 85.38 98 VAL A O 1
ATOM 801 N N . LYS A 1 99 ? 5.248 -5.043 2.360 1.00 87.62 99 LYS A N 1
ATOM 802 C CA . LYS A 1 99 ? 4.921 -6.292 3.071 1.00 87.62 99 LYS A CA 1
ATOM 803 C C . LYS A 1 99 ? 3.435 -6.629 2.974 1.00 87.62 99 LYS A C 1
ATOM 805 O O . LYS A 1 99 ? 3.079 -7.770 2.713 1.00 87.62 99 LYS A O 1
ATOM 810 N N . THR A 1 100 ? 2.563 -5.631 3.121 1.00 88.75 100 THR A N 1
ATOM 811 C CA . THR A 1 100 ? 1.112 -5.831 2.995 1.00 88.75 100 THR A CA 1
ATOM 812 C C . THR A 1 100 ? 0.715 -6.219 1.564 1.00 88.75 100 THR A C 1
ATOM 814 O O . THR A 1 100 ? -0.221 -6.999 1.400 1.00 88.75 100 THR A O 1
ATOM 817 N N . ILE A 1 101 ? 1.414 -5.724 0.534 1.00 87.31 101 ILE A N 1
ATOM 818 C CA . ILE A 1 101 ? 1.244 -6.166 -0.861 1.00 87.31 101 ILE A CA 1
ATOM 819 C C . ILE A 1 101 ? 1.625 -7.637 -1.002 1.00 87.31 101 ILE A C 1
ATOM 821 O O . ILE A 1 101 ? 0.824 -8.404 -1.523 1.00 87.31 101 ILE A O 1
ATOM 825 N N . MET A 1 102 ? 2.788 -8.044 -0.490 1.00 86.50 102 MET A N 1
ATOM 826 C CA . MET A 1 102 ? 3.243 -9.440 -0.545 1.00 86.50 102 MET A CA 1
ATOM 827 C C . MET A 1 102 ? 2.297 -10.396 0.198 1.00 86.50 102 MET A C 1
ATOM 829 O O . MET A 1 102 ? 2.064 -11.506 -0.271 1.00 86.50 102 MET A O 1
ATOM 833 N N . ASP A 1 103 ? 1.703 -9.951 1.311 1.00 88.81 103 ASP A N 1
ATOM 834 C CA . ASP A 1 103 ? 0.690 -10.718 2.047 1.00 88.81 103 ASP A CA 1
ATOM 835 C C . ASP A 1 103 ? -0.597 -10.939 1.213 1.00 88.81 103 ASP A C 1
ATOM 837 O O . ASP A 1 103 ? -1.293 -11.936 1.406 1.00 88.81 103 ASP A O 1
ATOM 841 N N . HIS A 1 104 ? -0.937 -10.022 0.294 1.00 84.69 104 HIS A N 1
ATOM 842 C CA . HIS A 1 104 ? -2.126 -10.121 -0.571 1.00 84.69 104 HIS A CA 1
ATOM 843 C C . HIS A 1 104 ? -1.845 -10.788 -1.925 1.00 84.69 104 HIS A C 1
ATOM 845 O O . HIS A 1 104 ? -2.730 -11.445 -2.470 1.00 84.69 104 HIS A O 1
ATOM 851 N N . ASP A 1 105 ? -0.646 -10.604 -2.473 1.00 84.81 105 ASP A N 1
ATOM 852 C CA . ASP A 1 105 ? -0.197 -11.194 -3.730 1.00 84.81 105 ASP A CA 1
ATOM 853 C C . ASP A 1 105 ? 1.261 -11.686 -3.598 1.00 84.81 105 ASP A C 1
ATOM 855 O O . ASP A 1 105 ? 2.207 -10.940 -3.892 1.00 84.81 105 ASP A O 1
ATOM 859 N N . PRO A 1 106 ? 1.454 -12.959 -3.192 1.00 83.94 106 PRO A N 1
ATOM 860 C CA . PRO A 1 106 ? 2.771 -13.557 -2.965 1.00 83.94 106 PRO A CA 1
ATOM 861 C C . PRO A 1 106 ? 3.649 -13.676 -4.216 1.00 83.94 106 PRO A C 1
ATOM 863 O O . PRO A 1 106 ? 4.808 -14.071 -4.110 1.00 83.94 106 PRO A O 1
ATOM 866 N N . ALA A 1 107 ? 3.128 -13.363 -5.409 1.00 84.31 107 ALA A N 1
ATOM 867 C CA . ALA A 1 107 ? 3.935 -13.317 -6.623 1.00 84.31 107 ALA A CA 1
ATOM 868 C C . ALA A 1 107 ? 4.939 -12.149 -6.623 1.00 84.31 107 ALA A C 1
ATOM 870 O O . ALA A 1 107 ? 5.838 -12.121 -7.467 1.00 84.31 107 ALA A O 1
ATOM 871 N N . HIS A 1 108 ? 4.782 -11.194 -5.704 1.00 83.12 108 HIS A N 1
ATOM 872 C CA . HIS A 1 108 ? 5.668 -10.052 -5.536 1.00 83.12 108 HIS A CA 1
ATOM 873 C C . HIS A 1 108 ? 6.813 -10.359 -4.562 1.00 83.12 108 HIS A C 1
ATOM 875 O O . HIS A 1 108 ? 6.656 -11.090 -3.588 1.00 83.12 108 HIS A O 1
ATOM 881 N N . ALA A 1 109 ? 7.971 -9.752 -4.803 1.00 82.00 109 ALA A N 1
ATOM 882 C CA . ALA A 1 109 ? 9.161 -9.840 -3.965 1.00 82.00 109 ALA A CA 1
ATOM 883 C C . ALA A 1 109 ? 9.653 -8.438 -3.585 1.00 82.00 109 ALA A C 1
ATOM 885 O O . ALA A 1 109 ? 9.365 -7.474 -4.289 1.00 82.00 109 ALA A O 1
ATOM 886 N N . VAL A 1 110 ? 10.436 -8.324 -2.510 1.00 81.94 110 VAL A N 1
ATOM 887 C CA . VAL A 1 110 ? 11.076 -7.067 -2.090 1.00 81.94 110 VAL A CA 1
ATOM 888 C C . VAL A 1 110 ? 12.594 -7.157 -2.221 1.00 81.94 110 VAL A C 1
ATOM 890 O O . VAL A 1 110 ? 13.205 -8.196 -1.968 1.00 81.94 110 VAL A O 1
ATOM 893 N N . THR A 1 111 ? 13.220 -6.056 -2.615 1.00 78.88 111 THR A N 1
ATOM 894 C CA . THR A 1 111 ? 14.666 -5.881 -2.631 1.00 78.88 111 THR A CA 1
ATOM 895 C C . THR A 1 111 ? 15.040 -4.520 -2.053 1.00 78.88 111 THR A C 1
ATOM 897 O O . THR A 1 111 ? 14.276 -3.562 -2.121 1.00 78.88 111 THR A O 1
ATOM 900 N N . THR A 1 112 ? 16.231 -4.433 -1.473 1.00 70.50 112 THR A N 1
ATOM 901 C CA . THR A 1 112 ? 16.779 -3.193 -0.904 1.00 70.50 112 THR A CA 1
ATOM 902 C C . THR A 1 112 ? 17.682 -2.446 -1.884 1.00 70.50 112 THR A C 1
ATOM 904 O O . THR A 1 112 ? 18.186 -1.375 -1.561 1.00 70.50 112 THR A O 1
ATOM 907 N N . ARG A 1 113 ? 17.942 -3.014 -3.070 1.00 72.12 113 ARG A N 1
ATOM 908 C CA . ARG A 1 113 ? 18.848 -2.448 -4.078 1.00 72.12 113 ARG A CA 1
ATOM 909 C C . ARG A 1 113 ? 18.268 -2.598 -5.475 1.00 72.12 113 ARG A C 1
ATOM 911 O O . ARG A 1 113 ? 17.631 -3.605 -5.781 1.00 72.12 113 ARG A O 1
ATOM 918 N N . HIS A 1 114 ? 18.571 -1.639 -6.344 1.00 70.75 114 HIS A N 1
ATOM 919 C CA . HIS A 1 114 ? 18.298 -1.794 -7.767 1.00 70.75 114 HIS A CA 1
ATOM 920 C C . HIS A 1 114 ? 19.006 -3.035 -8.318 1.00 70.75 114 HIS A C 1
ATOM 922 O O . HIS A 1 114 ? 20.159 -3.319 -7.980 1.00 70.75 114 HIS A O 1
ATOM 928 N N . ARG A 1 115 ? 18.300 -3.789 -9.161 1.00 68.50 115 ARG A N 1
ATOM 929 C CA . ARG A 1 115 ? 18.835 -4.960 -9.855 1.00 68.50 115 ARG A CA 1
ATOM 930 C C . ARG A 1 115 ? 18.649 -4.758 -11.345 1.00 68.50 115 ARG A C 1
ATOM 932 O O . ARG A 1 115 ? 17.529 -4.789 -11.843 1.00 68.50 115 ARG A O 1
ATOM 939 N N . HIS A 1 116 ? 19.762 -4.585 -12.045 1.00 65.69 116 HIS A N 1
ATOM 940 C CA . HIS A 1 116 ? 19.759 -4.498 -13.498 1.00 65.69 116 HIS A CA 1
ATOM 941 C C . HIS A 1 116 ? 19.186 -5.787 -14.112 1.00 65.69 116 HIS A C 1
ATOM 943 O O . HIS A 1 116 ? 19.504 -6.888 -13.662 1.00 65.69 116 HIS A O 1
ATOM 949 N N . GLY A 1 117 ? 18.325 -5.639 -15.123 1.00 67.81 117 GLY A N 1
ATOM 950 C CA . GLY A 1 117 ? 17.710 -6.755 -15.855 1.00 67.81 117 GLY A CA 1
ATOM 951 C C . GLY A 1 117 ? 16.336 -7.216 -15.352 1.00 67.81 117 GLY A C 1
ATOM 952 O O . GLY A 1 117 ? 15.748 -8.102 -15.966 1.00 67.81 117 GLY A O 1
ATOM 953 N N . PHE A 1 118 ? 15.792 -6.619 -14.286 1.00 68.31 118 PHE A N 1
ATOM 954 C CA . PHE A 1 118 ? 14.430 -6.884 -13.807 1.00 68.31 118 PHE A CA 1
ATOM 955 C C . PHE A 1 118 ? 13.589 -5.617 -13.872 1.00 68.31 118 PHE A C 1
ATOM 957 O O . PHE A 1 118 ? 14.091 -4.553 -13.532 1.00 68.31 118 PHE A O 1
ATOM 964 N N . ARG A 1 119 ? 12.304 -5.745 -14.227 1.00 72.88 119 ARG A N 1
ATOM 965 C CA . ARG A 1 119 ? 11.352 -4.643 -14.058 1.00 72.88 119 ARG A CA 1
ATOM 966 C C . ARG A 1 119 ? 11.029 -4.470 -12.578 1.00 72.88 119 ARG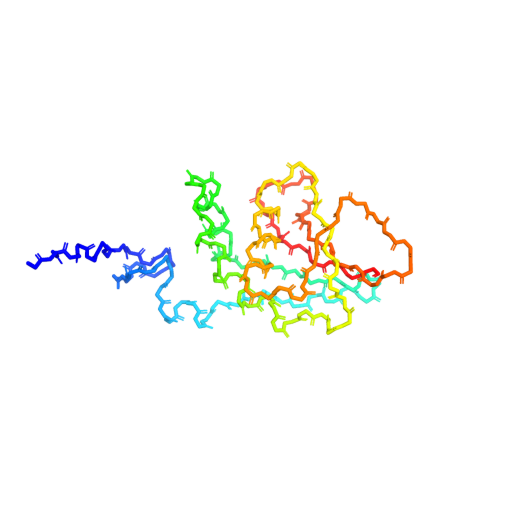 A C 1
ATOM 968 O O . ARG A 1 119 ? 10.546 -5.416 -11.942 1.00 72.88 119 ARG A O 1
ATOM 975 N N . GLN A 1 120 ? 11.316 -3.296 -12.035 1.00 76.81 120 GLN A N 1
ATOM 976 C CA . GLN A 1 120 ? 11.205 -2.998 -10.610 1.00 76.81 120 GLN A CA 1
ATOM 977 C C . GLN A 1 120 ? 10.130 -1.943 -10.360 1.00 76.81 120 GLN A C 1
ATOM 979 O O . GLN A 1 120 ? 9.857 -1.103 -11.209 1.00 76.81 120 GLN A O 1
ATOM 984 N N . ILE A 1 121 ? 9.519 -2.001 -9.181 1.00 78.06 121 ILE A N 1
ATOM 985 C CA . ILE A 1 121 ? 8.527 -1.043 -8.709 1.00 78.06 121 ILE A CA 1
ATOM 986 C C . ILE A 1 121 ? 9.106 -0.352 -7.482 1.00 78.06 121 ILE A C 1
ATOM 988 O O . ILE A 1 121 ? 9.432 -1.012 -6.499 1.00 78.06 121 ILE A O 1
ATOM 992 N N . GLN A 1 122 ? 9.225 0.965 -7.497 1.00 77.00 122 GLN A N 1
ATOM 993 C CA . GLN A 1 122 ? 9.640 1.728 -6.328 1.00 77.00 122 GLN A CA 1
ATOM 994 C C . GLN A 1 122 ? 8.448 2.480 -5.757 1.00 77.00 122 GLN A C 1
ATOM 996 O O . GLN A 1 122 ? 7.775 3.199 -6.484 1.00 77.00 122 GLN A O 1
ATOM 1001 N N . LEU A 1 123 ? 8.212 2.338 -4.453 1.00 75.75 123 LEU A N 1
ATOM 1002 C CA . LEU A 1 123 ? 7.287 3.197 -3.722 1.00 75.75 123 LEU A CA 1
ATOM 1003 C C . LEU A 1 123 ? 8.100 4.264 -2.984 1.00 75.75 123 LEU A C 1
ATOM 1005 O O . LEU A 1 123 ? 9.038 3.925 -2.262 1.00 75.75 123 LEU A O 1
ATOM 1009 N N . CYS A 1 124 ? 7.766 5.539 -3.148 1.00 73.25 124 CYS A N 1
ATOM 1010 C CA . CYS A 1 124 ? 8.456 6.646 -2.482 1.00 73.25 124 CYS A CA 1
ATOM 1011 C C . CYS A 1 124 ? 7.477 7.734 -2.018 1.00 73.25 124 CYS A C 1
ATOM 1013 O O . CYS A 1 124 ? 6.339 7.793 -2.479 1.00 73.25 124 CYS A O 1
ATOM 1015 N N . ARG A 1 125 ? 7.901 8.597 -1.085 1.00 72.69 125 ARG A N 1
ATOM 1016 C CA . ARG A 1 125 ? 7.155 9.817 -0.734 1.00 72.69 125 ARG A CA 1
ATOM 1017 C C . ARG A 1 125 ? 7.497 10.936 -1.717 1.00 72.69 125 ARG A C 1
ATOM 1019 O O . ARG A 1 125 ? 8.659 11.106 -2.083 1.00 72.69 125 ARG A O 1
ATOM 1026 N N . TYR A 1 126 ? 6.498 11.718 -2.099 1.00 64.50 126 TYR A N 1
ATOM 1027 C CA . TYR A 1 126 ? 6.617 12.859 -2.994 1.00 64.50 126 TYR A CA 1
ATOM 1028 C C . TYR A 1 126 ? 5.888 14.086 -2.408 1.00 64.50 126 TYR A C 1
ATOM 1030 O O . TYR A 1 126 ? 4.708 13.968 -2.077 1.00 64.50 126 TYR A O 1
ATOM 1038 N N . PRO A 1 127 ? 6.548 15.253 -2.287 1.00 62.25 127 PRO A N 1
ATOM 1039 C CA . PRO A 1 127 ? 7.966 15.480 -2.559 1.00 62.25 127 PRO A CA 1
ATOM 1040 C C . PRO A 1 127 ? 8.858 14.693 -1.577 1.00 62.25 127 PRO A C 1
ATOM 1042 O O . PRO A 1 127 ? 8.491 14.551 -0.411 1.00 62.25 127 PRO A O 1
ATOM 1045 N N . PRO A 1 128 ? 10.058 14.236 -1.983 1.00 59.91 128 PRO A N 1
ATOM 1046 C CA . PRO A 1 128 ? 10.960 13.483 -1.100 1.00 59.91 128 PRO A CA 1
ATOM 1047 C C . PRO A 1 128 ? 11.394 14.244 0.164 1.00 59.91 128 PRO A C 1
ATOM 1049 O O . PRO A 1 128 ? 11.873 13.632 1.114 1.00 59.91 128 PRO A O 1
ATOM 1052 N N . LYS A 1 129 ? 11.267 15.581 0.165 1.00 52.81 129 LYS A N 1
ATOM 1053 C CA . LYS A 1 129 ? 11.756 16.485 1.219 1.00 52.81 129 LYS A CA 1
ATOM 1054 C C . LYS A 1 129 ? 10.654 17.209 2.007 1.00 52.81 129 LYS A C 1
ATOM 1056 O O . LYS A 1 129 ? 10.990 17.966 2.911 1.00 52.81 129 LYS A O 1
ATOM 1061 N N . GLU A 1 130 ? 9.370 16.976 1.718 1.00 52.75 130 GLU A N 1
ATOM 1062 C CA . GLU A 1 130 ? 8.259 17.658 2.406 1.00 52.75 130 GLU A CA 1
ATOM 1063 C C . GLU A 1 130 ? 7.247 16.659 3.002 1.00 52.75 130 GLU A C 1
ATOM 1065 O O . GLU A 1 130 ? 6.360 16.160 2.309 1.00 52.75 130 GLU A O 1
ATOM 1070 N N . PRO A 1 131 ? 7.344 16.354 4.311 1.00 48.28 131 PRO A N 1
ATOM 1071 C CA . PRO A 1 131 ? 6.492 15.368 4.982 1.00 48.28 131 PRO A CA 1
ATOM 1072 C C . PRO A 1 131 ? 5.083 15.879 5.325 1.00 48.28 131 PRO A C 1
ATOM 1074 O O . PRO A 1 131 ? 4.300 15.150 5.934 1.00 48.28 131 PRO A O 1
ATOM 1077 N N . THR A 1 132 ? 4.736 17.119 4.974 1.00 44.28 132 THR A N 1
ATOM 1078 C CA . THR A 1 132 ? 3.456 17.752 5.334 1.00 44.28 132 THR A CA 1
ATOM 1079 C C . THR A 1 132 ? 2.305 17.361 4.399 1.00 44.28 132 THR A C 1
ATOM 1081 O O . THR A 1 132 ? 1.158 17.316 4.852 1.00 44.28 132 THR A O 1
ATOM 1084 N N . GLN A 1 133 ? 2.595 16.979 3.148 1.00 51.03 133 GLN A N 1
ATOM 1085 C CA . GLN A 1 133 ? 1.632 16.405 2.190 1.00 51.03 133 GLN A CA 1
ATOM 1086 C C . GLN A 1 133 ? 2.240 15.236 1.375 1.00 51.03 133 GLN A C 1
ATOM 1088 O O . GLN A 1 133 ? 2.361 15.336 0.155 1.00 51.03 133 GLN A O 1
ATOM 1093 N N . PRO A 1 134 ? 2.666 14.123 2.009 1.00 53.97 134 PRO A N 1
ATOM 1094 C CA . PRO A 1 134 ? 3.376 13.068 1.299 1.00 53.97 134 PRO A CA 1
ATOM 1095 C C . PRO A 1 134 ? 2.438 12.313 0.358 1.00 53.97 134 PRO A C 1
ATOM 1097 O O . PRO A 1 134 ? 1.651 11.477 0.780 1.00 53.97 134 PRO A O 1
ATOM 1100 N N . THR A 1 135 ? 2.558 12.574 -0.934 1.00 57.38 135 THR A N 1
ATOM 1101 C CA . THR A 1 135 ? 1.959 11.739 -1.971 1.00 57.38 135 THR A CA 1
ATOM 1102 C C . THR A 1 135 ? 2.809 10.481 -2.099 1.00 57.38 135 THR A C 1
ATOM 1104 O O . THR A 1 135 ? 4.031 10.578 -2.165 1.00 57.38 135 THR A O 1
ATOM 1107 N N . LEU A 1 136 ? 2.217 9.288 -2.113 1.00 63.19 136 LEU A N 1
ATOM 1108 C CA . LEU A 1 136 ? 3.001 8.099 -2.458 1.00 63.19 136 LEU A CA 1
ATOM 1109 C C . LEU A 1 136 ? 3.158 8.047 -3.974 1.00 63.19 136 LEU A C 1
ATOM 1111 O O . LEU A 1 136 ? 2.167 8.155 -4.687 1.00 63.19 136 LEU A O 1
ATOM 1115 N N . CYS A 1 137 ? 4.374 7.869 -4.462 1.00 63.75 137 CYS A N 1
ATOM 1116 C CA . CYS A 1 137 ? 4.658 7.702 -5.876 1.00 63.75 137 CYS A CA 1
ATOM 1117 C C . CYS A 1 137 ? 5.124 6.267 -6.136 1.00 63.75 137 CYS A C 1
ATOM 1119 O O . CYS A 1 137 ? 5.941 5.737 -5.384 1.00 63.75 137 CYS A O 1
ATOM 1121 N N . LEU A 1 138 ? 4.570 5.637 -7.169 1.00 64.69 138 LEU A N 1
ATOM 1122 C CA . LEU A 1 138 ? 4.973 4.331 -7.668 1.00 64.69 138 LEU A CA 1
ATOM 1123 C C . LEU A 1 138 ? 5.735 4.522 -8.973 1.00 64.69 138 LEU A C 1
ATOM 1125 O O . LEU A 1 138 ? 5.123 4.955 -9.936 1.00 64.69 138 LEU A O 1
ATOM 1129 N N . MET A 1 139 ? 7.023 4.199 -9.014 1.00 63.34 139 MET A N 1
ATOM 1130 C CA . MET A 1 139 ? 7.858 4.308 -10.214 1.00 63.34 139 MET A CA 1
ATOM 1131 C C . MET A 1 139 ? 8.143 2.921 -10.778 1.00 63.34 139 MET A C 1
ATOM 1133 O O . MET A 1 139 ? 8.493 2.018 -10.012 1.00 63.34 139 MET A O 1
ATOM 1137 N N . THR A 1 140 ? 8.024 2.743 -12.091 1.00 63.75 140 THR A N 1
ATOM 1138 C CA . THR A 1 140 ? 8.490 1.528 -12.769 1.00 63.75 140 THR A CA 1
ATOM 1139 C C . THR A 1 140 ? 9.850 1.764 -13.420 1.00 63.75 140 THR A C 1
ATOM 1141 O O . THR A 1 140 ? 10.071 2.773 -14.083 1.00 63.75 140 THR A O 1
ATOM 1144 N N . HIS A 1 141 ? 10.785 0.848 -13.169 1.00 58.88 141 HIS A N 1
ATOM 1145 C CA . HIS A 1 141 ? 12.156 0.858 -13.689 1.00 58.88 141 HIS A CA 1
ATOM 1146 C C . HIS A 1 141 ? 12.456 -0.429 -14.452 1.00 58.88 141 HIS A C 1
ATOM 1148 O O . HIS A 1 141 ? 11.909 -1.484 -14.050 1.00 58.88 141 HIS A O 1
#

Sequence (141 aa):
MKVTKLYSEPCIQCQNTTRQLLCHLCRRHLQVGPFEINSLTEAWFLGNETIMQLIRHYDRTGQRRALSPIVQKIIPLLPRQARVWIAPPDDYALDALVKTIMDHDPAHAVTTRHRHGFRQIQLCRYPPKEPTQPTLCLMTH

pLDDT: mean 72.99, std 14.62, range [35.0, 89.31]